Protein AF-L7FNU4-F1 (afdb_monomer_lite)

Secondary structure (DSSP, 8-state):
-EEEPPTT--SEEEEEESSB--PPTT-----EEEEEESSS-EEEEEEEEEEEETTTTEEEEEEEEEEEEPPP-SB--GGGEEEEEEEEE-SSEEEEEEEETTEEEEEEEEPGGG-SSHHHHHHHHHHHHHHHH---TTS--EEEEE-STT--EEEE---GGGGTT--

Foldseek 3Di:
DAKDDDPPDPQKDKAKVVRDDDDDPPDDDDIDIDIGGQAFDWDWDWIWDWDAPPVVRDIDTDIDTDTDGDDDDLADDLVQKAFDAFLADDPFATWGFTDGPRATKIKGGGDLVQVPDPVVLVVLVVVQVVLRPDDDPPDWAWRHFHPGPPRTITITRDPPCSVVRND

Radius of gyration: 21.3 Å; chains: 1; bounding box: 51×28×54 Å

pLDDT: mean 84.03, std 13.16, range [41.22, 96.31]

Organism: NCBI:txid370355

Sequence (167 aa):
MQLKMKEGNDVYEIQANPPLVTLKPNYACEFEISLKPNFTSKIEDKIACVTLNITKGTEDVIEIPIRATTVMSYRLDYHELIEDKKIGEGSFGIVYLGTFRGNVVCIKKMKELLINQKSQENEFEKEVDMLAKFRSEYIVHFYGAVFVPNNVCIVNMDLLNMEVYKT

InterPro domains:
  IPR000719 Protein kinase domain [PF00069] (84-156)
  IPR000719 Protein kinase domain [PS50011] (81-167)
  IPR011009 Protein kinase-like domain superfamily [SSF56112] (62-155)
  IPR017441 Protein kinase, ATP binding site [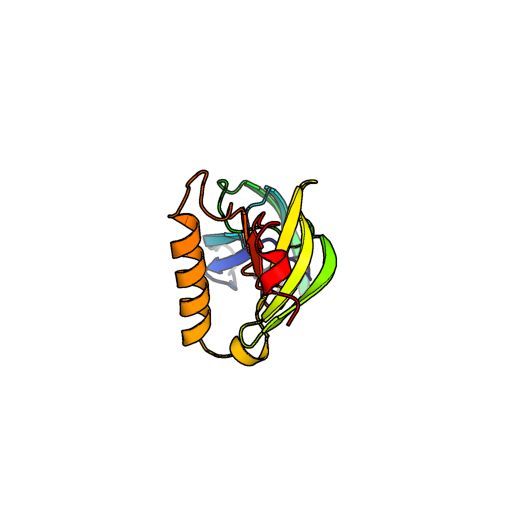PS00107] (87-109)
  IPR053215 TKL Ser/Thr protein kinase [PTHR45756] (2-156)

Structure (mmCIF, N/CA/C/O backbone):
data_AF-L7FNU4-F1
#
_entry.id   AF-L7FNU4-F1
#
loop_
_atom_site.group_PDB
_atom_site.id
_atom_site.type_symbol
_atom_site.label_atom_id
_atom_site.label_alt_id
_atom_site.label_comp_id
_atom_site.label_asym_id
_atom_site.label_entity_id
_atom_site.label_seq_id
_atom_site.pdbx_PDB_ins_code
_atom_site.Cartn_x
_atom_site.Cartn_y
_atom_site.Cartn_z
_atom_site.occupancy
_atom_site.B_iso_or_equiv
_atom_site.auth_seq_id
_atom_site.auth_comp_id
_atom_site.auth_asym_id
_atom_site.auth_atom_id
_atom_site.pdbx_PDB_model_num
ATOM 1 N N . MET A 1 1 ? -17.257 -4.186 21.980 1.00 78.50 1 MET A N 1
ATOM 2 C CA . MET A 1 1 ? -17.296 -3.582 20.636 1.00 78.50 1 MET A CA 1
ATOM 3 C C . MET A 1 1 ? -15.905 -3.648 20.050 1.00 78.50 1 MET A C 1
ATOM 5 O O . MET A 1 1 ? -14.974 -3.252 20.741 1.00 78.50 1 MET A O 1
ATOM 9 N N . GLN A 1 2 ? -15.782 -4.162 18.832 1.00 85.75 2 GLN A N 1
ATOM 10 C CA . GLN A 1 2 ? -14.534 -4.256 18.073 1.00 85.75 2 GLN A CA 1
ATOM 11 C C . GLN A 1 2 ? -14.803 -3.902 16.609 1.00 85.75 2 GLN A C 1
ATOM 13 O O . GLN A 1 2 ? -15.888 -4.195 16.104 1.00 85.75 2 GLN A O 1
ATOM 18 N N . LEU A 1 3 ? -13.830 -3.307 15.924 1.00 80.00 3 LEU A N 1
ATOM 19 C CA . LEU A 1 3 ? -13.901 -3.123 14.475 1.00 80.00 3 LEU A CA 1
ATOM 20 C C . LEU A 1 3 ? -13.296 -4.340 13.777 1.00 80.00 3 LEU A C 1
ATOM 22 O O . LEU A 1 3 ? -12.226 -4.814 14.155 1.00 80.00 3 LEU A O 1
ATOM 26 N N . LYS A 1 4 ? -13.989 -4.841 12.757 1.00 79.25 4 LYS A N 1
ATOM 27 C CA . LYS A 1 4 ? -13.510 -5.885 11.857 1.00 79.25 4 LYS A CA 1
ATOM 28 C C . LYS A 1 4 ? -13.509 -5.380 10.424 1.00 79.25 4 LYS A C 1
ATOM 30 O O . LYS A 1 4 ? -14.384 -4.627 9.994 1.00 79.25 4 LYS A O 1
ATOM 35 N N . MET A 1 5 ? -12.510 -5.852 9.698 1.00 71.38 5 MET A N 1
ATOM 36 C CA . MET A 1 5 ? -12.325 -5.599 8.281 1.00 71.38 5 MET A CA 1
ATOM 37 C C . MET A 1 5 ? -12.797 -6.783 7.458 1.00 71.38 5 MET A C 1
ATOM 39 O O . MET A 1 5 ? -12.846 -7.912 7.950 1.00 71.38 5 MET A O 1
ATOM 43 N N . LYS A 1 6 ? -13.108 -6.519 6.189 1.00 67.88 6 LYS A N 1
ATOM 44 C CA . LYS A 1 6 ? -13.252 -7.573 5.192 1.00 67.88 6 LYS A CA 1
ATOM 45 C C . LYS A 1 6 ? -11.909 -8.299 5.047 1.00 67.88 6 LYS A C 1
ATOM 47 O O . LYS A 1 6 ? -10.867 -7.651 4.947 1.00 67.88 6 LYS A O 1
ATOM 52 N N . GLU A 1 7 ? -11.931 -9.629 5.064 1.00 67.69 7 GLU A N 1
ATOM 53 C CA . GLU A 1 7 ? -10.726 -10.434 4.844 1.00 67.69 7 GLU A CA 1
ATOM 54 C C . GLU A 1 7 ? -10.134 -10.155 3.454 1.00 67.69 7 GLU A C 1
ATOM 56 O O . GLU A 1 7 ? -10.871 -10.018 2.475 1.00 67.69 7 GLU A O 1
ATOM 61 N N . GLY A 1 8 ? -8.801 -10.067 3.377 1.00 69.00 8 GLY A N 1
ATOM 62 C CA . GLY A 1 8 ? -8.070 -9.897 2.117 1.00 69.00 8 GLY A CA 1
ATOM 63 C C . GLY A 1 8 ? -7.965 -8.463 1.584 1.00 69.00 8 GLY A C 1
ATOM 64 O O . GLY A 1 8 ? -7.688 -8.298 0.403 1.00 69.00 8 GLY A O 1
ATOM 65 N N . ASN A 1 9 ? -8.189 -7.431 2.405 1.00 81.25 9 ASN A N 1
ATOM 66 C CA . ASN A 1 9 ? -7.948 -6.045 1.994 1.00 81.25 9 ASN A CA 1
ATOM 67 C C . ASN A 1 9 ? -6.461 -5.676 2.139 1.00 81.25 9 ASN A C 1
ATOM 69 O O . ASN A 1 9 ? -5.934 -5.628 3.249 1.00 81.25 9 ASN A O 1
ATOM 73 N N . ASP A 1 10 ? -5.809 -5.391 1.018 1.00 87.50 10 ASP A N 1
ATOM 74 C CA . ASP A 1 10 ? -4.422 -4.936 0.916 1.00 87.50 10 ASP A CA 1
ATOM 75 C C . ASP A 1 10 ? -4.294 -3.477 0.438 1.00 87.50 10 ASP A C 1
ATOM 77 O O . ASP A 1 10 ? -3.183 -2.959 0.314 1.00 87.50 10 ASP A O 1
ATOM 81 N N . VAL A 1 11 ? -5.419 -2.789 0.221 1.00 91.56 11 VAL A N 1
ATOM 82 C CA . VAL A 1 11 ? -5.480 -1.391 -0.227 1.00 91.56 11 VAL A CA 1
ATOM 83 C C . VAL A 1 11 ? -5.149 -0.439 0.920 1.00 91.56 11 VAL A C 1
ATOM 85 O O . VAL A 1 11 ? -4.465 0.571 0.725 1.00 91.56 11 VAL A O 1
ATOM 88 N N . TYR A 1 12 ? -5.623 -0.741 2.130 1.00 91.94 12 TYR A N 1
ATOM 89 C CA . TYR A 1 12 ? -5.379 0.075 3.315 1.00 91.94 12 TYR A CA 1
ATOM 90 C C . TYR A 1 12 ? -5.383 -0.743 4.605 1.00 91.94 12 TYR A C 1
ATOM 92 O O . TYR A 1 12 ? -6.080 -1.744 4.747 1.00 91.94 12 TYR A O 1
ATOM 100 N N . GLU A 1 13 ? -4.641 -0.249 5.587 1.00 90.69 13 GLU A N 1
ATOM 101 C CA . GLU A 1 13 ? -4.684 -0.700 6.970 1.00 90.69 13 GLU A CA 1
ATOM 102 C C . GLU A 1 13 ? -5.656 0.176 7.764 1.00 90.69 13 GLU A C 1
ATOM 104 O O . GLU A 1 13 ? -5.742 1.391 7.552 1.00 90.69 13 GLU A O 1
ATOM 109 N N . ILE A 1 14 ? -6.369 -0.428 8.713 1.00 89.31 14 ILE A N 1
ATOM 110 C CA . ILE A 1 14 ? -7.187 0.310 9.669 1.00 89.31 14 ILE A CA 1
ATOM 111 C C . ILE A 1 14 ? -6.872 -0.122 11.090 1.00 89.31 14 ILE A C 1
ATOM 113 O O . ILE A 1 14 ? -6.655 -1.305 11.358 1.00 89.31 14 ILE A O 1
ATOM 117 N N . GLN A 1 15 ? -6.889 0.831 12.011 1.00 90.50 15 GLN A N 1
ATOM 118 C CA . GLN A 1 15 ? -6.719 0.568 13.432 1.00 90.50 15 GLN A CA 1
ATOM 119 C C . GLN A 1 15 ? -7.687 1.428 14.234 1.00 90.50 15 GLN A C 1
ATOM 121 O O . GLN A 1 15 ? -7.963 2.567 13.865 1.00 90.50 15 GLN A O 1
ATOM 126 N N . ALA A 1 16 ? -8.207 0.867 15.323 1.00 90.12 16 ALA A N 1
ATOM 127 C CA . ALA A 1 16 ? -9.045 1.586 16.271 1.00 90.12 16 ALA A CA 1
ATOM 128 C C . ALA A 1 16 ? -8.291 1.751 17.591 1.00 90.12 16 ALA A C 1
ATOM 130 O O . ALA A 1 16 ? -7.646 0.806 18.052 1.00 90.12 16 ALA A O 1
ATOM 131 N N . ASN A 1 17 ? -8.408 2.916 18.217 1.00 91.38 17 ASN A N 1
ATOM 132 C CA . ASN A 1 17 ? -7.875 3.170 19.546 1.00 91.38 17 ASN A CA 1
ATOM 133 C C . ASN A 1 17 ? -8.989 3.682 20.477 1.00 91.38 17 ASN A C 1
ATOM 135 O O . ASN A 1 17 ? -9.483 4.789 20.263 1.00 91.38 17 ASN A O 1
ATOM 139 N N . PRO A 1 18 ? -9.388 2.920 21.511 1.00 92.62 18 PRO A N 1
ATOM 140 C CA . PRO A 1 18 ? -8.945 1.556 21.829 1.00 92.62 18 PRO A CA 1
ATOM 141 C C . PRO A 1 18 ? -9.468 0.498 20.826 1.00 92.62 18 PRO A C 1
ATOM 143 O O . PRO A 1 18 ? -10.547 0.668 20.257 1.00 92.62 18 PRO A O 1
ATOM 146 N N . PRO A 1 19 ? -8.759 -0.635 20.640 1.00 89.19 19 PRO A N 1
ATOM 147 C CA . PRO A 1 19 ? -9.139 -1.670 19.666 1.00 89.19 19 PRO A CA 1
ATOM 148 C C . PRO A 1 19 ? -10.367 -2.493 20.089 1.00 89.19 19 PRO A C 1
ATOM 150 O O . PRO A 1 19 ? -11.097 -3.019 19.249 1.00 89.19 19 PRO A O 1
ATOM 153 N N . LEU A 1 20 ? -10.599 -2.607 21.400 1.00 90.44 20 LEU A N 1
ATOM 154 C CA . LEU A 1 20 ? -11.721 -3.324 21.994 1.00 90.44 20 LEU A CA 1
ATOM 155 C C . LEU A 1 20 ? -12.242 -2.543 23.199 1.00 90.44 20 LEU A C 1
ATOM 157 O O . LEU A 1 20 ? -11.476 -2.156 24.080 1.00 90.44 20 LEU A O 1
ATOM 161 N N . VAL A 1 21 ? -13.561 -2.375 23.265 1.00 91.06 21 VAL A N 1
ATOM 162 C CA . VAL A 1 21 ? -14.232 -1.672 24.367 1.00 91.06 21 VAL A CA 1
ATOM 163 C C . VAL A 1 21 ? -15.340 -2.524 24.965 1.00 91.06 21 VAL A C 1
ATOM 165 O O . VAL A 1 21 ? -16.166 -3.082 24.236 1.00 91.06 21 VAL A O 1
ATOM 168 N N . THR A 1 22 ? -15.407 -2.554 26.296 1.00 90.88 22 THR A N 1
ATOM 169 C CA . THR A 1 22 ? -16.569 -3.051 27.046 1.00 90.88 22 THR A CA 1
ATOM 170 C C . THR A 1 22 ? -17.341 -1.870 27.624 1.00 90.88 22 THR A C 1
ATOM 172 O O . THR A 1 22 ? -16.800 -1.108 28.421 1.00 90.88 22 THR A O 1
ATOM 175 N N . LEU A 1 23 ? -18.607 -1.719 27.228 1.00 88.88 23 LEU A N 1
ATOM 176 C CA . LEU A 1 23 ? -19.485 -0.648 27.700 1.00 88.88 23 LEU A CA 1
ATOM 177 C C . LEU A 1 23 ? -20.387 -1.153 28.827 1.00 88.88 23 LEU A C 1
ATOM 179 O O . LEU A 1 23 ? -20.991 -2.221 28.720 1.00 88.88 23 LEU A O 1
ATOM 183 N N . LYS A 1 24 ? -20.498 -0.368 29.900 1.00 88.62 24 LYS A N 1
ATOM 184 C CA . LYS A 1 24 ? -21.496 -0.581 30.957 1.00 88.62 24 LYS A CA 1
ATOM 185 C C . LYS A 1 24 ? -22.816 0.109 30.581 1.00 88.62 24 LYS A C 1
ATOM 187 O O . LYS A 1 24 ? -22.793 1.050 29.786 1.00 88.62 24 LYS A O 1
ATOM 192 N N . PRO A 1 25 ? -23.960 -0.302 31.160 1.00 87.94 25 PRO A N 1
ATOM 193 C CA . PRO A 1 25 ? -25.224 0.404 30.962 1.00 87.94 25 PRO A CA 1
ATOM 194 C C . PRO A 1 25 ? -25.079 1.899 31.271 1.00 87.94 25 PRO A C 1
ATOM 196 O O . PRO A 1 25 ? -24.516 2.251 32.305 1.00 87.94 25 PRO A O 1
ATOM 199 N N . ASN A 1 26 ? -25.596 2.756 30.387 1.00 89.62 26 ASN A N 1
ATOM 200 C CA . ASN A 1 26 ? -25.515 4.224 30.463 1.00 89.62 26 ASN A CA 1
ATOM 201 C C . ASN A 1 26 ? -24.109 4.833 30.299 1.00 89.62 26 ASN A C 1
ATOM 203 O O . ASN A 1 26 ? -23.915 6.001 30.627 1.00 89.62 26 ASN A O 1
ATOM 207 N N . TYR A 1 27 ? -23.141 4.081 29.766 1.00 90.75 27 TYR A N 1
ATOM 208 C CA . TYR A 1 27 ? -21.832 4.610 29.376 1.00 90.75 27 TYR A CA 1
ATOM 209 C C . TYR A 1 27 ? -21.674 4.622 27.856 1.00 90.75 27 TYR A C 1
ATOM 211 O O . TYR A 1 27 ? -22.143 3.724 27.158 1.00 90.75 27 TYR A O 1
ATOM 219 N N . ALA A 1 28 ? -20.948 5.622 27.366 1.00 88.25 28 ALA A N 1
ATOM 220 C CA . ALA A 1 28 ? -20.448 5.692 26.001 1.00 88.25 28 ALA A CA 1
ATOM 221 C C . ALA A 1 28 ? -18.915 5.622 26.011 1.00 88.25 28 ALA A C 1
ATOM 223 O O . ALA A 1 28 ? -18.280 5.847 27.042 1.00 88.25 28 ALA A O 1
ATOM 224 N N . CYS A 1 29 ? -18.328 5.306 24.861 1.00 87.12 29 CYS A N 1
ATOM 225 C CA . CYS A 1 29 ? -16.888 5.349 24.651 1.00 87.12 29 CYS A CA 1
ATOM 226 C C . CYS A 1 29 ? -16.613 6.098 23.359 1.00 87.12 29 CYS A C 1
ATOM 228 O O . CYS A 1 29 ? -17.284 5.869 22.353 1.00 87.12 29 CYS A O 1
ATOM 230 N N . GLU A 1 30 ? -15.609 6.957 23.404 1.00 90.56 30 GLU A N 1
ATOM 231 C CA . GLU A 1 30 ? -14.999 7.538 22.222 1.00 90.56 30 GLU A CA 1
ATOM 232 C C . GLU A 1 30 ? -13.879 6.615 21.742 1.00 90.56 30 GLU A C 1
ATOM 234 O O . GLU A 1 30 ? -13.205 5.966 22.546 1.00 90.56 30 GLU A O 1
ATOM 239 N N . PHE A 1 31 ? -13.710 6.514 20.432 1.00 88.12 31 PHE A N 1
ATOM 240 C CA . PHE A 1 31 ? -12.600 5.797 19.830 1.00 88.12 31 PHE A CA 1
ATOM 241 C C . PHE A 1 31 ? -12.134 6.559 18.598 1.00 88.12 31 PHE A C 1
ATOM 243 O O . PHE A 1 31 ? -12.927 7.184 17.894 1.00 88.12 31 PHE A O 1
ATOM 250 N N . GLU A 1 32 ? -10.842 6.474 18.335 1.00 91.00 32 GLU A N 1
ATOM 251 C CA . GLU A 1 32 ? -10.224 7.013 17.135 1.00 91.00 32 GLU A CA 1
ATOM 252 C C . GLU A 1 32 ? -10.041 5.889 16.117 1.00 91.00 32 GLU A C 1
ATOM 254 O O . GLU A 1 32 ? -9.623 4.787 16.476 1.00 91.00 32 GLU A O 1
ATOM 259 N N . ILE A 1 33 ? -10.354 6.158 14.850 1.00 89.56 33 ILE A N 1
ATOM 260 C CA . ILE A 1 33 ? -10.049 5.259 13.737 1.00 89.56 33 ILE A CA 1
ATOM 261 C C . ILE A 1 33 ? -8.930 5.890 12.912 1.00 89.56 33 ILE A C 1
ATOM 263 O O . ILE A 1 33 ? -9.103 6.972 12.354 1.00 89.56 33 ILE A O 1
ATOM 267 N N . SER A 1 34 ? -7.818 5.178 12.767 1.00 91.69 34 SER A N 1
ATOM 268 C CA . SER A 1 34 ? -6.728 5.539 11.864 1.00 91.69 34 SER A CA 1
ATOM 269 C C . SER A 1 34 ? -6.789 4.672 10.609 1.00 91.69 34 SER A C 1
ATOM 271 O O . SER A 1 34 ? -6.748 3.446 10.701 1.00 91.69 34 SER A O 1
ATOM 273 N N . LEU A 1 35 ? -6.869 5.307 9.437 1.00 91.50 35 LEU A N 1
ATOM 274 C CA . LEU A 1 35 ? -6.792 4.655 8.129 1.00 91.50 35 LEU A CA 1
ATOM 275 C C . LEU A 1 35 ? -5.459 5.008 7.469 1.00 91.50 35 LEU A C 1
ATOM 277 O O . LEU A 1 35 ? -5.135 6.186 7.311 1.00 91.50 35 LEU A O 1
ATOM 281 N N . LYS A 1 36 ? -4.706 3.993 7.048 1.00 92.19 36 LYS A N 1
ATOM 282 C CA . LYS A 1 36 ? -3.413 4.138 6.378 1.00 92.19 36 LYS A CA 1
ATOM 283 C C . LYS A 1 36 ? -3.462 3.442 5.013 1.00 92.19 36 LYS A C 1
ATOM 285 O O . LYS A 1 36 ? -3.454 2.216 4.965 1.00 92.19 36 LYS A O 1
ATOM 290 N N . PRO A 1 37 ? -3.516 4.188 3.900 1.00 93.75 37 PRO A N 1
ATOM 291 C CA . PRO A 1 37 ? -3.458 3.608 2.560 1.00 93.75 37 PRO A CA 1
ATOM 292 C C . PRO A 1 37 ? -2.083 2.990 2.283 1.00 93.75 37 PRO A C 1
ATOM 294 O O . PRO A 1 37 ? -1.061 3.583 2.634 1.00 93.75 37 PRO A O 1
ATOM 297 N N . ASN A 1 38 ? -2.049 1.842 1.608 1.00 93.19 38 ASN A N 1
ATOM 298 C CA . ASN A 1 38 ? -0.798 1.167 1.247 1.00 93.19 38 ASN A CA 1
ATOM 299 C C . ASN A 1 38 ? -0.193 1.715 -0.055 1.00 93.19 38 ASN A C 1
ATOM 301 O O . ASN A 1 38 ? 1.031 1.769 -0.209 1.00 93.19 38 ASN A O 1
ATOM 305 N N . PHE A 1 39 ? -1.048 2.175 -0.966 1.00 94.62 39 PHE A N 1
ATOM 306 C CA . PHE A 1 39 ? -0.681 2.766 -2.250 1.00 94.62 39 PHE A CA 1
ATOM 307 C C . PHE A 1 39 ? -1.714 3.800 -2.705 1.00 94.62 39 PHE A C 1
ATOM 309 O O . PHE A 1 39 ? -2.798 3.934 -2.123 1.00 94.62 39 PHE A O 1
ATOM 316 N N . THR A 1 40 ? -1.359 4.569 -3.736 1.00 94.44 40 THR A N 1
ATOM 317 C CA . THR A 1 40 ? -2.233 5.593 -4.304 1.00 94.44 40 THR A CA 1
ATOM 318 C C . THR A 1 40 ? -3.505 4.947 -4.853 1.00 94.44 40 THR A C 1
ATOM 320 O O . THR A 1 40 ? -3.451 4.141 -5.775 1.00 94.44 40 THR A O 1
ATOM 323 N N . SER A 1 41 ? -4.651 5.298 -4.272 1.00 93.56 41 SER A N 1
ATOM 324 C CA . SER A 1 41 ? -5.921 4.605 -4.485 1.00 93.56 41 SER A CA 1
ATOM 325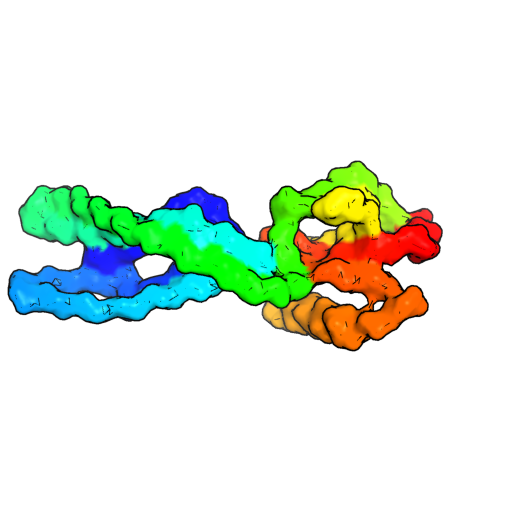 C C . SER A 1 41 ? -7.135 5.496 -4.191 1.00 93.56 41 SER A C 1
ATOM 327 O O . SER A 1 41 ? -7.058 6.533 -3.517 1.00 93.56 41 SER A O 1
ATOM 329 N N . LYS A 1 42 ? -8.288 5.065 -4.713 1.00 94.25 42 LYS A N 1
ATOM 330 C CA . LYS A 1 42 ? -9.612 5.550 -4.320 1.00 94.25 42 LYS A CA 1
ATOM 331 C C . LYS A 1 42 ? -10.270 4.470 -3.469 1.00 94.25 42 LYS A C 1
ATOM 333 O O . LYS A 1 42 ? -10.504 3.367 -3.949 1.00 94.25 42 LYS A O 1
ATOM 338 N N . ILE A 1 43 ? -10.564 4.796 -2.218 1.00 93.56 43 ILE A N 1
ATOM 339 C CA . ILE A 1 43 ? -11.141 3.872 -1.247 1.00 93.56 43 ILE A CA 1
ATOM 340 C C . ILE A 1 43 ? -12.632 4.170 -1.145 1.00 93.56 43 ILE A C 1
ATOM 342 O O . ILE A 1 43 ? -13.019 5.264 -0.735 1.00 93.56 43 ILE A O 1
ATOM 346 N N . GLU A 1 44 ? -13.459 3.195 -1.503 1.00 93.50 44 GLU A N 1
ATOM 347 C CA . GLU A 1 44 ? -14.901 3.180 -1.256 1.00 93.50 44 GLU A CA 1
ATOM 348 C C . GLU A 1 44 ? -15.258 1.809 -0.682 1.00 93.50 44 GLU A C 1
ATOM 350 O O . GLU A 1 44 ? -15.334 0.826 -1.415 1.00 93.50 44 GLU A O 1
ATOM 355 N N . ASP A 1 45 ? -15.426 1.734 0.637 1.00 91.31 45 ASP A N 1
ATOM 356 C CA . ASP A 1 45 ? -15.627 0.460 1.339 1.00 91.31 45 ASP A CA 1
ATOM 357 C C . ASP A 1 45 ? -16.536 0.634 2.570 1.00 91.31 45 ASP A C 1
ATOM 359 O O . ASP A 1 45 ? -16.995 1.740 2.875 1.00 91.31 45 ASP A O 1
ATOM 363 N N . LYS A 1 46 ? -16.823 -0.458 3.281 1.00 90.12 46 LYS A N 1
ATOM 364 C CA . LYS A 1 46 ? -17.567 -0.479 4.542 1.00 90.12 46 LYS A CA 1
ATOM 365 C C . LYS A 1 46 ? -16.791 -1.239 5.615 1.00 90.12 46 LYS A C 1
ATOM 367 O O . LYS A 1 46 ? -16.363 -2.369 5.407 1.00 90.12 46 LYS A O 1
ATOM 372 N N . ILE A 1 47 ? -16.676 -0.644 6.798 1.00 88.94 47 ILE A N 1
ATOM 373 C CA . ILE A 1 47 ? -16.077 -1.276 7.979 1.00 88.94 47 ILE A CA 1
ATOM 374 C C . ILE A 1 47 ? -17.188 -1.875 8.836 1.00 88.94 47 ILE A C 1
ATOM 376 O O . ILE A 1 47 ? -18.204 -1.222 9.072 1.00 88.94 47 ILE A O 1
ATOM 380 N N . ALA A 1 48 ? -16.989 -3.086 9.350 1.00 89.94 48 ALA A N 1
ATOM 381 C CA . ALA A 1 48 ? -17.932 -3.715 10.264 1.00 89.94 48 ALA A CA 1
ATOM 382 C C . ALA A 1 48 ? -17.563 -3.391 11.718 1.00 89.94 48 ALA A C 1
ATOM 384 O O . ALA A 1 48 ? -16.538 -3.833 12.233 1.00 89.94 48 ALA A O 1
ATOM 385 N N . CYS A 1 49 ? -18.414 -2.646 12.413 1.00 89.00 49 CYS A N 1
ATOM 386 C CA . CYS A 1 49 ? -18.355 -2.506 13.860 1.00 89.00 49 CYS A CA 1
ATOM 387 C C . CYS A 1 49 ? -19.198 -3.608 14.500 1.00 89.00 49 CYS A C 1
ATOM 389 O O . CYS A 1 49 ? -20.416 -3.640 14.348 1.00 89.00 49 CYS A O 1
ATOM 391 N N . VAL A 1 50 ? -18.540 -4.524 15.204 1.00 90.75 50 VAL A N 1
ATOM 392 C CA . VAL A 1 50 ? -19.181 -5.673 15.841 1.00 90.75 50 VAL A CA 1
ATOM 393 C C . VAL A 1 50 ? -19.367 -5.382 17.323 1.00 90.75 50 VAL A C 1
ATOM 395 O O . VAL A 1 50 ? -18.405 -5.138 18.066 1.00 90.75 50 VAL A O 1
ATOM 398 N N . THR A 1 51 ? -20.613 -5.424 17.781 1.00 89.62 51 THR A N 1
ATOM 399 C CA . THR A 1 51 ? -20.962 -5.353 19.197 1.00 89.62 51 THR A CA 1
ATOM 400 C C . THR A 1 51 ? -21.439 -6.721 19.667 1.00 89.62 51 THR A C 1
ATOM 402 O O . THR A 1 51 ? -22.140 -7.432 18.960 1.00 89.62 51 THR A O 1
ATOM 405 N N . LEU A 1 52 ? -21.018 -7.109 20.870 1.00 90.81 52 LEU A N 1
ATOM 406 C CA . LEU A 1 52 ? -21.473 -8.329 21.524 1.00 90.81 52 LEU A CA 1
ATOM 407 C C . LEU A 1 52 ? -22.316 -7.921 22.725 1.00 90.81 52 LEU A C 1
ATOM 409 O O . LEU A 1 52 ? -21.816 -7.280 23.656 1.00 90.81 52 LEU A O 1
ATOM 413 N N . ASN A 1 53 ? -23.583 -8.316 22.722 1.00 88.00 53 ASN A N 1
ATOM 414 C CA . ASN A 1 53 ? -24.418 -8.233 23.901 1.00 88.00 53 ASN A CA 1
ATOM 415 C C . ASN A 1 53 ? -24.054 -9.385 24.844 1.00 88.00 53 ASN A C 1
ATOM 417 O O . ASN A 1 53 ? -24.550 -10.500 24.703 1.00 88.00 53 ASN A O 1
ATOM 421 N N . ILE A 1 54 ? -23.214 -9.092 25.837 1.00 86.75 54 ILE A N 1
ATOM 422 C CA . ILE A 1 54 ? -22.715 -10.084 26.803 1.00 86.75 54 ILE A CA 1
ATOM 423 C C . ILE A 1 54 ? -23.867 -10.808 27.526 1.00 86.75 54 ILE A C 1
ATOM 425 O O . ILE A 1 54 ? -23.763 -11.996 27.802 1.00 86.75 54 ILE A O 1
ATOM 429 N N . THR A 1 55 ? -24.984 -10.123 27.805 1.00 87.62 55 THR A N 1
ATOM 430 C CA . THR A 1 55 ? -26.126 -10.722 28.524 1.00 87.62 55 THR A CA 1
ATOM 431 C C . THR A 1 55 ? -26.989 -11.645 27.666 1.00 87.62 55 THR A C 1
ATOM 433 O O . THR A 1 55 ? -27.534 -12.613 28.186 1.00 87.62 55 THR A O 1
ATOM 436 N N . LYS A 1 56 ? -27.127 -11.357 26.366 1.00 89.94 56 LYS A N 1
ATOM 437 C CA . LYS A 1 56 ? -27.956 -12.143 25.437 1.00 89.94 56 LYS A CA 1
ATOM 438 C C . LYS A 1 56 ? -27.143 -13.138 24.608 1.00 89.94 56 LYS A C 1
ATOM 440 O O . LYS A 1 56 ? -27.732 -13.995 23.962 1.00 89.94 56 LYS A O 1
ATOM 445 N N . GLY A 1 57 ? -25.815 -13.011 24.603 1.00 88.88 57 GLY A N 1
ATOM 446 C CA . GLY A 1 57 ? -24.924 -13.782 23.737 1.00 88.88 57 GLY A CA 1
ATOM 447 C C . GLY A 1 57 ? -25.112 -13.482 22.247 1.00 88.88 57 GLY A C 1
ATOM 448 O O . GLY A 1 57 ? -24.744 -14.304 21.418 1.00 88.88 57 GLY A O 1
ATOM 449 N N . THR A 1 58 ? -25.719 -12.343 21.900 1.00 90.81 58 THR A N 1
ATOM 450 C CA . THR A 1 58 ? -26.017 -11.964 20.513 1.00 90.81 58 THR A CA 1
ATOM 451 C C . THR A 1 58 ? -25.006 -10.953 19.998 1.00 90.81 58 THR A C 1
ATOM 453 O O . THR A 1 58 ? -24.613 -10.040 20.728 1.00 90.81 58 THR A O 1
ATOM 456 N N . GLU A 1 59 ? -24.612 -11.100 18.738 1.00 91.69 59 GLU A N 1
ATOM 457 C CA . GLU A 1 59 ? -23.784 -10.126 18.032 1.00 91.69 59 GLU A CA 1
ATOM 458 C C . GLU A 1 59 ? -24.653 -9.239 17.144 1.00 91.69 59 GLU A C 1
ATOM 460 O O . GLU A 1 59 ? -25.523 -9.736 16.430 1.00 91.69 59 GLU A O 1
ATOM 465 N N . ASP A 1 60 ? -24.382 -7.938 17.169 1.00 90.06 60 ASP A N 1
ATOM 466 C CA . ASP A 1 60 ? -24.938 -6.977 16.227 1.00 90.06 60 ASP A CA 1
ATOM 467 C C . ASP A 1 60 ? -23.790 -6.371 15.413 1.00 90.06 60 ASP A C 1
ATOM 469 O O . ASP A 1 60 ? -22.708 -6.077 15.935 1.00 90.06 60 ASP A O 1
ATOM 473 N N . VAL A 1 61 ? -24.024 -6.179 14.116 1.00 91.38 61 VAL A N 1
ATOM 474 C CA . VAL A 1 61 ? -23.033 -5.620 13.191 1.00 91.38 61 VAL A CA 1
ATOM 475 C C . VAL A 1 61 ? -23.550 -4.301 12.640 1.00 91.38 61 VAL A C 1
ATOM 477 O O . VAL A 1 61 ? -24.647 -4.228 12.091 1.00 91.38 61 VAL A O 1
ATOM 480 N N . ILE A 1 62 ? -22.738 -3.259 12.776 1.00 89.75 62 ILE A N 1
ATOM 481 C CA . ILE A 1 62 ? -22.998 -1.927 12.238 1.00 89.75 62 ILE A CA 1
ATOM 482 C C . ILE A 1 62 ? -21.994 -1.677 11.117 1.00 89.75 62 ILE A C 1
ATOM 484 O O . ILE A 1 62 ? -20.788 -1.666 11.352 1.00 89.75 62 ILE A O 1
ATOM 488 N N . GLU A 1 63 ? -22.482 -1.459 9.899 1.00 92.00 63 GLU A N 1
ATOM 489 C CA . GLU A 1 63 ? -21.633 -1.091 8.766 1.00 92.00 63 GLU A CA 1
ATOM 490 C C . GLU A 1 63 ? -21.374 0.420 8.746 1.00 92.00 63 GLU A C 1
ATOM 492 O O . GLU A 1 63 ? -22.306 1.225 8.720 1.00 92.00 63 GLU A O 1
ATOM 497 N N . ILE A 1 64 ? -20.101 0.807 8.711 1.00 90.06 64 ILE A N 1
ATOM 498 C CA . ILE A 1 64 ? -19.654 2.197 8.629 1.00 90.06 64 ILE A CA 1
ATOM 499 C C . ILE A 1 64 ? -19.067 2.417 7.229 1.00 90.06 64 ILE A C 1
ATOM 501 O O . ILE A 1 64 ? -17.990 1.888 6.942 1.00 90.06 64 ILE A O 1
ATOM 505 N N . PRO A 1 65 ? -19.742 3.160 6.333 1.00 92.12 65 PRO A N 1
ATOM 506 C CA . PRO A 1 65 ? -19.202 3.447 5.012 1.00 92.12 65 PRO A CA 1
ATOM 507 C C . PRO A 1 65 ? -18.014 4.403 5.122 1.00 92.12 65 PRO A C 1
ATOM 509 O O . PRO A 1 65 ? -18.081 5.416 5.818 1.00 92.12 65 PRO A O 1
ATOM 512 N N . ILE A 1 66 ? -16.952 4.113 4.380 1.00 91.75 66 ILE A N 1
ATOM 513 C CA . ILE A 1 66 ? -15.781 4.973 4.268 1.00 91.75 66 ILE A CA 1
ATOM 514 C C . ILE A 1 66 ? -15.529 5.363 2.821 1.00 91.75 66 ILE A C 1
ATOM 516 O O . ILE A 1 66 ? -15.733 4.583 1.889 1.00 91.75 66 ILE A O 1
ATOM 520 N N . ARG A 1 67 ? -15.085 6.606 2.644 1.00 94.81 67 ARG A N 1
ATOM 521 C CA . ARG A 1 67 ? -14.679 7.147 1.352 1.00 94.81 67 ARG A CA 1
ATOM 522 C C . ARG A 1 67 ? -13.432 7.989 1.539 1.00 94.81 67 ARG A C 1
ATOM 524 O O . ARG A 1 67 ? -13.460 8.960 2.290 1.00 94.81 67 ARG A O 1
ATOM 531 N N . ALA A 1 68 ? -12.358 7.622 0.857 1.00 93.19 68 ALA A N 1
ATOM 532 C CA . ALA A 1 68 ? -11.108 8.365 0.872 1.00 93.19 68 ALA A CA 1
ATOM 533 C C . ALA A 1 68 ? -10.461 8.340 -0.514 1.00 93.19 68 ALA A C 1
ATOM 535 O O . ALA A 1 68 ? -10.688 7.447 -1.326 1.00 93.19 68 ALA A O 1
ATOM 536 N N . THR A 1 69 ? -9.654 9.345 -0.818 1.00 95.31 69 THR A N 1
ATOM 537 C CA . THR A 1 69 ? -8.840 9.373 -2.034 1.00 95.31 69 THR A CA 1
ATOM 538 C C . THR A 1 69 ? -7.473 9.882 -1.646 1.00 95.31 69 THR A C 1
ATOM 540 O O . THR A 1 69 ? -7.351 10.943 -1.035 1.00 95.31 69 THR A O 1
ATOM 543 N N . THR A 1 70 ? -6.446 9.102 -1.955 1.00 94.88 70 THR A N 1
ATOM 544 C CA . THR A 1 70 ? -5.072 9.492 -1.653 1.00 94.88 70 THR A CA 1
ATOM 545 C C . THR A 1 70 ? -4.615 10.598 -2.592 1.00 94.88 70 THR A C 1
ATOM 547 O O . THR A 1 70 ? -5.010 10.631 -3.759 1.00 94.88 70 THR A O 1
ATOM 550 N N . VAL A 1 71 ? -3.687 11.432 -2.132 1.00 92.50 71 VAL A N 1
ATOM 551 C CA . VAL A 1 71 ? -2.896 12.262 -3.044 1.00 92.50 71 VAL A CA 1
ATOM 552 C C . VAL A 1 71 ? -2.058 11.349 -3.947 1.00 92.50 71 VAL A C 1
ATOM 554 O O . VAL A 1 71 ? -1.586 10.292 -3.518 1.00 92.50 71 VAL A O 1
ATOM 557 N N . MET A 1 72 ? -1.882 11.750 -5.206 1.00 87.31 72 MET A N 1
ATOM 558 C CA . MET A 1 72 ? -1.003 11.046 -6.140 1.00 87.31 72 MET A CA 1
ATOM 559 C C . MET A 1 72 ? 0.422 10.981 -5.583 1.00 87.31 72 MET A C 1
ATOM 561 O O . MET A 1 72 ? 1.006 12.006 -5.232 1.00 87.31 72 MET A O 1
ATOM 565 N N . SER A 1 73 ? 0.981 9.776 -5.525 1.00 91.06 73 SER A N 1
ATOM 566 C CA . SER A 1 73 ? 2.329 9.514 -5.026 1.00 91.06 73 SER A CA 1
ATOM 567 C C . SER A 1 73 ? 3.050 8.514 -5.930 1.00 91.06 73 SER A C 1
ATOM 569 O O . SER A 1 73 ? 2.474 8.006 -6.890 1.00 91.06 73 SER A O 1
ATOM 571 N N . TYR A 1 74 ? 4.309 8.215 -5.611 1.00 92.88 74 TYR A N 1
ATOM 572 C CA . TYR A 1 74 ? 5.058 7.154 -6.280 1.00 92.88 74 TYR A CA 1
ATOM 573 C C . TYR A 1 74 ? 4.708 5.747 -5.756 1.00 92.88 74 TYR A C 1
ATOM 575 O O . TYR A 1 74 ? 5.285 4.779 -6.236 1.00 92.88 74 TYR A O 1
ATOM 583 N N . ARG A 1 75 ? 3.808 5.603 -4.768 1.00 94.44 75 ARG A N 1
ATOM 584 C CA . ARG A 1 75 ? 3.362 4.298 -4.252 1.00 94.44 75 ARG A CA 1
ATOM 585 C C . ARG A 1 75 ? 2.278 3.734 -5.166 1.00 94.44 75 ARG A C 1
ATOM 587 O O . ARG A 1 75 ? 1.142 4.205 -5.126 1.00 94.44 75 ARG A O 1
ATOM 594 N N . LEU A 1 76 ? 2.639 2.766 -6.000 1.00 95.31 76 LEU A N 1
ATOM 595 C CA . LEU A 1 76 ? 1.768 2.227 -7.045 1.00 95.31 76 LEU A CA 1
ATOM 596 C C . LEU A 1 76 ? 0.871 1.103 -6.524 1.00 95.31 76 LEU A C 1
ATOM 598 O O . LEU A 1 76 ? 1.287 0.318 -5.670 1.00 95.31 76 LEU A O 1
ATOM 602 N N . ASP A 1 77 ? -0.339 1.023 -7.078 1.00 94.75 77 ASP A N 1
ATOM 603 C CA . ASP A 1 77 ? -1.191 -0.156 -6.955 1.00 94.75 77 ASP A CA 1
ATOM 604 C C . ASP A 1 77 ? -0.607 -1.275 -7.820 1.00 94.75 77 ASP A C 1
ATOM 606 O O . ASP A 1 77 ? -0.475 -1.145 -9.040 1.00 94.75 77 ASP A O 1
ATOM 610 N N . TYR A 1 78 ? -0.224 -2.374 -7.180 1.00 94.12 78 TYR A N 1
ATOM 611 C CA . TYR A 1 78 ? 0.408 -3.490 -7.868 1.00 94.12 78 TYR A CA 1
ATOM 612 C C . TYR A 1 78 ? -0.584 -4.309 -8.702 1.00 94.12 78 TYR A C 1
ATOM 614 O O . TYR A 1 78 ? -0.156 -4.994 -9.625 1.00 94.12 78 TYR A O 1
ATOM 622 N N . HIS A 1 79 ? -1.894 -4.191 -8.456 1.00 94.06 79 HIS A N 1
ATOM 623 C CA . HIS A 1 79 ? -2.923 -4.826 -9.286 1.00 94.06 79 HIS A CA 1
ATOM 624 C C . HIS A 1 79 ? -3.006 -4.218 -10.692 1.00 94.06 79 HIS A C 1
ATOM 626 O O . HIS A 1 79 ? -3.538 -4.840 -11.610 1.00 94.06 79 HIS A O 1
ATOM 632 N N . GLU A 1 80 ? -2.487 -3.000 -10.876 1.00 95.00 80 GLU A N 1
ATOM 633 C CA . GLU A 1 80 ? -2.398 -2.336 -12.179 1.00 95.00 80 GLU A CA 1
ATOM 634 C C . GLU A 1 80 ? -1.136 -2.730 -12.967 1.00 95.00 80 GLU A C 1
ATOM 636 O O . GLU A 1 80 ? -0.969 -2.296 -14.113 1.00 95.00 80 GLU A O 1
ATOM 641 N N . LEU A 1 81 ? -0.232 -3.506 -12.357 1.00 95.94 81 LEU A N 1
ATOM 642 C CA . LEU A 1 81 ? 0.991 -3.993 -12.984 1.00 95.94 81 LEU A CA 1
ATOM 643 C C . LEU A 1 81 ? 0.748 -5.356 -13.625 1.00 95.94 81 LEU A C 1
ATOM 645 O O . LEU A 1 81 ? 0.271 -6.292 -12.988 1.00 95.94 81 LEU A O 1
ATOM 649 N N . ILE A 1 82 ? 1.131 -5.475 -14.892 1.00 96.31 82 ILE A N 1
ATOM 650 C CA . ILE A 1 82 ? 1.083 -6.729 -15.641 1.00 96.31 82 ILE A CA 1
ATOM 651 C C . ILE A 1 82 ? 2.517 -7.137 -15.951 1.00 96.31 82 ILE A C 1
ATOM 653 O O . ILE A 1 82 ? 3.247 -6.391 -16.598 1.00 96.31 82 ILE A O 1
ATOM 657 N N . GLU A 1 83 ? 2.924 -8.312 -15.483 1.00 95.38 83 GLU A N 1
ATOM 658 C CA . GLU A 1 83 ? 4.223 -8.904 -15.798 1.00 95.38 83 GLU A CA 1
ATOM 659 C C . GLU A 1 83 ? 4.104 -9.795 -17.031 1.00 95.38 83 GLU A C 1
ATOM 661 O O . GLU A 1 83 ? 3.377 -10.786 -17.011 1.00 95.38 83 GLU A O 1
ATOM 666 N N . ASP A 1 84 ? 4.853 -9.473 -18.085 1.00 93.00 84 ASP A N 1
ATOM 667 C CA . ASP A 1 84 ? 4.776 -10.203 -19.351 1.00 93.00 84 ASP A CA 1
ATOM 668 C C . ASP A 1 84 ? 5.931 -11.199 -19.493 1.00 93.00 84 ASP A C 1
ATOM 670 O O . ASP A 1 84 ? 5.737 -12.406 -19.648 1.00 93.00 84 ASP A O 1
ATOM 674 N N . LYS A 1 85 ? 7.173 -10.702 -19.460 1.00 92.19 85 LYS A N 1
ATOM 675 C CA . LYS A 1 85 ? 8.361 -11.510 -19.765 1.00 92.19 85 LYS A CA 1
ATOM 676 C C . LYS A 1 85 ? 9.516 -11.163 -18.844 1.00 92.19 85 LYS A C 1
ATOM 678 O O . LYS A 1 85 ? 9.925 -10.013 -18.770 1.00 92.19 85 LYS A O 1
ATOM 683 N N . LYS A 1 86 ? 10.138 -12.172 -18.234 1.00 93.25 86 LYS A N 1
ATOM 684 C CA . LYS A 1 86 ? 11.434 -12.003 -17.562 1.00 93.25 86 LYS A CA 1
ATOM 685 C C . LYS A 1 86 ? 12.498 -11.594 -18.584 1.00 93.25 86 LYS A C 1
ATOM 687 O O . LYS A 1 86 ? 12.731 -12.315 -19.556 1.00 93.25 86 LYS A O 1
ATOM 692 N N . ILE A 1 87 ? 13.142 -10.455 -18.354 1.00 90.00 87 ILE A N 1
ATOM 693 C CA . ILE A 1 87 ? 14.184 -9.905 -19.233 1.00 90.00 87 ILE A CA 1
ATOM 694 C C . ILE A 1 87 ? 15.571 -9.886 -18.595 1.00 90.00 87 ILE A C 1
ATOM 696 O O . ILE A 1 87 ? 16.544 -9.716 -19.320 1.00 90.00 87 ILE A O 1
ATOM 700 N N . GLY A 1 88 ? 15.668 -10.106 -17.283 1.00 87.56 88 GLY A N 1
ATOM 701 C CA . GLY A 1 88 ? 16.948 -10.266 -16.604 1.00 87.56 88 GLY A CA 1
ATOM 702 C C . GLY A 1 88 ? 16.816 -10.706 -15.156 1.00 87.56 88 GLY A C 1
ATOM 703 O O . GLY A 1 88 ? 15.749 -10.618 -14.548 1.00 87.56 88 GLY A O 1
ATOM 704 N N . GLU A 1 89 ? 17.916 -11.183 -14.591 1.00 89.25 89 GLU A N 1
ATOM 705 C CA . GLU A 1 89 ? 18.032 -11.508 -13.174 1.00 89.25 89 GLU A CA 1
ATOM 706 C C . GLU A 1 89 ? 19.407 -11.101 -12.659 1.00 89.25 89 GLU A C 1
ATOM 708 O O . GLU A 1 89 ? 20.425 -11.396 -13.271 1.00 89.25 89 GLU A O 1
ATOM 713 N N . GLY A 1 90 ? 19.430 -10.433 -11.509 1.00 81.06 90 GLY A N 1
ATOM 714 C CA . GLY A 1 90 ? 20.660 -10.059 -10.826 1.00 81.06 90 GLY A CA 1
ATOM 715 C C . GLY A 1 90 ? 20.662 -10.496 -9.366 1.00 81.06 90 GLY A C 1
ATOM 716 O O . GLY A 1 90 ? 19.767 -11.197 -8.876 1.00 81.06 90 GLY A O 1
ATOM 717 N N . SER A 1 91 ? 21.672 -10.026 -8.638 1.00 78.62 91 SER A N 1
ATOM 718 C CA . SER A 1 91 ? 21.770 -10.191 -7.184 1.00 78.62 91 SER A CA 1
ATOM 719 C C . SER A 1 91 ? 20.603 -9.527 -6.445 1.00 78.62 91 SER A C 1
ATOM 721 O O . SER A 1 91 ? 20.091 -10.087 -5.482 1.00 78.62 91 SER A O 1
ATOM 723 N N . PHE A 1 92 ? 20.148 -8.367 -6.925 1.00 77.44 92 PHE A N 1
ATOM 724 C CA . PHE A 1 92 ? 19.135 -7.543 -6.257 1.00 77.44 92 PHE A CA 1
ATOM 725 C C . PHE A 1 92 ? 17.687 -7.946 -6.553 1.00 77.44 92 PHE A C 1
ATOM 727 O O . PHE A 1 92 ? 16.776 -7.521 -5.848 1.00 77.44 92 PHE A O 1
ATOM 734 N N . GLY A 1 93 ? 17.443 -8.729 -7.605 1.00 85.94 93 GLY A N 1
ATOM 735 C CA . GLY A 1 93 ? 16.081 -8.912 -8.083 1.00 85.94 93 GLY A CA 1
ATOM 736 C C . GLY A 1 93 ? 15.963 -9.573 -9.444 1.00 85.94 93 GLY A C 1
ATOM 737 O O . GLY A 1 93 ? 16.955 -9.945 -10.071 1.00 85.94 93 GLY A O 1
ATOM 738 N N . ILE A 1 94 ? 14.720 -9.688 -9.893 1.00 90.25 94 ILE A N 1
ATOM 739 C CA . ILE A 1 94 ? 14.348 -10.149 -11.228 1.00 90.25 94 ILE A CA 1
ATOM 740 C C . ILE A 1 94 ? 13.677 -8.986 -11.950 1.00 90.25 94 ILE A C 1
ATOM 742 O O . ILE A 1 94 ? 12.816 -8.320 -11.380 1.00 90.25 94 ILE A O 1
ATOM 746 N N . VAL A 1 95 ? 14.072 -8.739 -13.195 1.00 91.56 95 VAL A N 1
ATOM 747 C CA . VAL A 1 95 ? 13.494 -7.684 -14.026 1.00 91.56 95 VAL A CA 1
ATOM 748 C C . VAL A 1 95 ? 12.553 -8.311 -15.043 1.00 91.56 95 VAL A C 1
ATOM 750 O O . VAL A 1 95 ? 12.937 -9.215 -15.794 1.00 91.56 95 VAL A O 1
ATOM 753 N N . TYR A 1 96 ? 11.328 -7.806 -15.074 1.00 92.94 96 TYR A N 1
ATOM 754 C CA . TYR A 1 96 ? 10.300 -8.173 -16.034 1.00 92.94 96 TYR A CA 1
ATOM 755 C C . TYR A 1 96 ? 10.018 -6.999 -16.970 1.00 92.94 96 TYR A C 1
ATOM 757 O O . TYR A 1 96 ? 9.947 -5.853 -16.537 1.00 92.94 96 TYR A O 1
ATOM 765 N N . LEU A 1 97 ? 9.842 -7.294 -18.252 1.00 92.75 97 LEU A N 1
ATOM 766 C CA . LEU A 1 97 ? 9.059 -6.467 -19.154 1.00 92.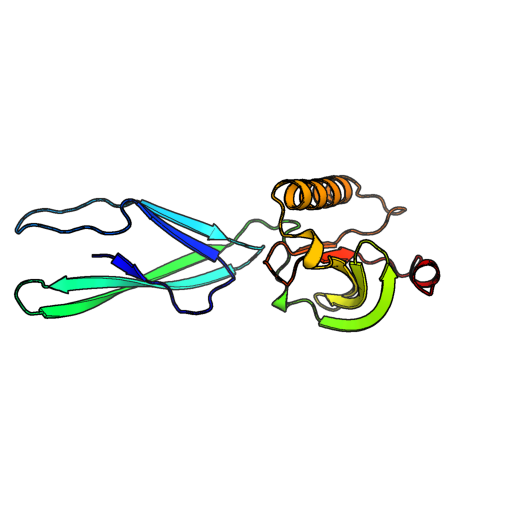75 97 LEU A CA 1
ATOM 767 C C . LEU A 1 97 ? 7.590 -6.631 -18.767 1.00 92.75 97 LEU A C 1
ATOM 769 O O . LEU A 1 97 ? 7.140 -7.760 -18.544 1.00 92.75 97 LEU A O 1
ATOM 773 N N . GLY A 1 98 ? 6.866 -5.525 -18.701 1.00 94.38 98 GLY A N 1
ATOM 774 C CA . GLY A 1 98 ? 5.464 -5.518 -18.331 1.00 94.38 98 GLY A CA 1
ATOM 775 C C . GLY A 1 98 ? 4.727 -4.281 -18.816 1.00 94.38 98 GLY A C 1
ATOM 776 O O . GLY A 1 98 ? 5.268 -3.454 -19.556 1.00 94.38 98 GLY A O 1
ATOM 777 N N . THR A 1 99 ? 3.495 -4.135 -18.344 1.00 94.94 99 THR A N 1
ATOM 778 C CA . THR A 1 99 ? 2.625 -3.004 -18.663 1.00 94.94 99 THR A CA 1
ATOM 779 C C . THR A 1 99 ? 2.077 -2.365 -17.389 1.00 94.94 99 THR A C 1
ATOM 781 O O . THR A 1 99 ? 1.643 -3.060 -16.474 1.00 94.94 99 THR A O 1
ATOM 784 N N . PHE A 1 100 ? 2.055 -1.031 -17.347 1.00 94.56 100 PHE A N 1
ATOM 785 C CA . PHE A 1 100 ? 1.397 -0.240 -16.305 1.00 94.56 100 PHE A CA 1
ATOM 786 C C . PHE A 1 100 ? 0.548 0.860 -16.945 1.00 94.56 100 PHE A C 1
ATOM 788 O O . PHE A 1 100 ? 1.067 1.741 -17.639 1.00 94.56 100 PHE A O 1
ATOM 795 N N . ARG A 1 101 ? -0.776 0.810 -16.737 1.00 93.12 101 ARG A N 1
ATOM 796 C CA . ARG A 1 101 ? -1.744 1.777 -17.302 1.00 93.12 101 ARG A CA 1
ATOM 797 C C . ARG A 1 101 ? -1.556 2.017 -18.811 1.00 93.12 101 ARG A C 1
ATOM 799 O O . ARG A 1 101 ? -1.605 3.149 -19.284 1.00 93.12 101 ARG A O 1
ATOM 806 N N . GLY A 1 102 ? -1.291 0.943 -19.557 1.00 91.38 102 GLY A N 1
ATOM 807 C CA . GLY A 1 102 ? -1.067 0.971 -21.008 1.00 91.38 102 GLY A CA 1
ATOM 808 C C . GLY A 1 102 ? 0.343 1.378 -21.456 1.00 91.38 102 GLY A C 1
ATOM 809 O O . GLY A 1 102 ? 0.614 1.357 -22.652 1.00 91.38 102 GLY A O 1
ATOM 810 N N . ASN A 1 103 ? 1.247 1.717 -20.532 1.00 90.50 103 ASN A N 1
ATOM 811 C CA . ASN A 1 103 ? 2.646 2.010 -20.844 1.00 90.50 103 ASN A CA 1
ATOM 812 C C . ASN A 1 103 ? 3.499 0.758 -20.668 1.00 90.50 103 ASN A C 1
ATOM 814 O O . ASN A 1 103 ? 3.373 0.065 -19.658 1.00 90.50 103 ASN A O 1
ATOM 818 N N . VAL A 1 104 ? 4.396 0.507 -21.620 1.00 91.56 104 VAL A N 1
ATOM 819 C CA . VAL A 1 104 ? 5.417 -0.537 -21.493 1.00 91.56 104 VAL A CA 1
ATOM 820 C C . VAL A 1 104 ? 6.440 -0.103 -20.446 1.00 91.56 104 VAL A C 1
ATOM 822 O O . VAL A 1 104 ? 6.967 1.009 -20.511 1.00 91.56 104 VAL A O 1
ATOM 825 N N . VAL A 1 105 ? 6.711 -0.978 -19.482 1.00 92.56 105 VAL A N 1
ATOM 826 C CA . VAL A 1 105 ? 7.578 -0.701 -18.333 1.00 92.56 105 VAL A CA 1
ATOM 827 C C . VAL A 1 105 ? 8.515 -1.870 -18.034 1.00 92.56 105 VAL A C 1
ATOM 829 O O . VAL A 1 105 ? 8.257 -3.022 -18.381 1.00 92.56 105 VAL A O 1
ATOM 832 N N . CYS A 1 106 ? 9.604 -1.557 -17.343 1.00 92.38 106 CYS A N 1
ATOM 833 C CA . CYS A 1 106 ? 10.414 -2.498 -16.591 1.00 92.38 106 CYS A CA 1
ATOM 834 C C . CYS A 1 106 ? 9.883 -2.585 -15.154 1.00 92.38 106 CYS A C 1
ATOM 836 O O . CYS A 1 106 ? 9.674 -1.564 -14.499 1.00 92.38 106 CYS A O 1
ATOM 838 N N . ILE A 1 107 ? 9.698 -3.808 -14.659 1.00 93.69 107 ILE A N 1
ATOM 839 C CA . ILE A 1 107 ? 9.275 -4.123 -13.293 1.00 93.69 107 ILE A CA 1
ATOM 840 C C . ILE A 1 107 ? 10.414 -4.903 -12.635 1.00 93.69 107 ILE A C 1
ATOM 842 O O . ILE A 1 107 ? 10.613 -6.091 -12.899 1.00 93.69 107 ILE A O 1
ATOM 846 N N . LYS A 1 108 ? 11.200 -4.232 -11.791 1.00 91.75 108 LYS A N 1
ATOM 847 C CA . LYS A 1 108 ? 12.290 -4.850 -11.022 1.00 91.75 108 LYS A CA 1
ATOM 848 C C . LYS A 1 108 ? 11.731 -5.351 -9.692 1.00 91.75 108 LYS A C 1
ATOM 850 O O . LYS A 1 108 ? 11.573 -4.568 -8.758 1.00 91.75 108 LYS A O 1
ATOM 855 N N . LYS A 1 109 ? 11.427 -6.648 -9.613 1.00 91.31 109 LYS A N 1
ATOM 856 C CA . LYS A 1 109 ? 11.008 -7.334 -8.382 1.00 91.31 109 LYS A CA 1
ATOM 857 C C . LYS A 1 109 ? 12.200 -7.613 -7.483 1.00 91.31 109 LYS A C 1
ATOM 859 O O . LYS A 1 109 ? 13.188 -8.200 -7.929 1.00 91.31 109 LYS A O 1
ATOM 864 N N . MET A 1 110 ? 12.083 -7.248 -6.214 1.00 86.44 110 MET A N 1
ATOM 865 C CA . MET A 1 110 ? 13.121 -7.492 -5.212 1.00 86.44 110 MET A CA 1
ATOM 866 C C . MET A 1 110 ? 13.005 -8.932 -4.679 1.00 86.44 110 MET A C 1
ATOM 868 O O . MET A 1 110 ? 11.902 -9.450 -4.523 1.00 86.44 110 MET A O 1
ATOM 872 N N . LYS A 1 111 ? 14.128 -9.618 -4.426 1.00 78.31 111 LYS A N 1
ATOM 873 C CA . LYS A 1 111 ? 14.118 -11.008 -3.917 1.00 78.31 111 LYS A CA 1
ATOM 874 C C . LYS A 1 111 ? 13.688 -11.056 -2.441 1.00 78.31 111 LYS A C 1
ATOM 876 O O . LYS A 1 111 ? 14.269 -10.374 -1.607 1.00 78.31 111 LYS A O 1
ATOM 881 N N . GLU A 1 112 ? 12.727 -11.920 -2.111 1.00 63.72 112 GLU A N 1
ATOM 882 C CA . GLU A 1 112 ? 12.079 -12.020 -0.786 1.00 63.72 112 GLU A CA 1
ATOM 883 C C . GLU A 1 112 ? 13.033 -12.423 0.356 1.00 63.72 112 GLU A C 1
ATOM 885 O O . GLU A 1 112 ? 12.904 -11.937 1.477 1.00 63.72 112 GLU A O 1
ATOM 890 N N . LEU A 1 113 ? 14.071 -13.221 0.063 1.00 53.56 113 LEU A N 1
ATOM 891 C CA . LEU A 1 113 ? 15.114 -13.613 1.031 1.00 53.56 113 LEU A CA 1
ATOM 892 C C . LEU A 1 113 ? 15.891 -12.419 1.626 1.00 53.56 113 LEU A C 1
ATOM 894 O O . LEU A 1 113 ? 16.578 -12.582 2.631 1.00 53.56 113 LEU A O 1
ATOM 898 N N . LEU A 1 114 ? 15.770 -11.233 1.024 1.00 49.75 114 LEU A N 1
ATOM 899 C CA . LEU A 1 114 ? 16.387 -9.980 1.461 1.00 49.75 114 LEU A CA 1
ATOM 900 C C . LEU A 1 114 ? 15.434 -9.106 2.311 1.00 49.75 114 LEU A C 1
ATOM 902 O O . LEU A 1 114 ? 15.869 -8.176 2.976 1.00 49.75 114 LEU A O 1
ATOM 906 N N . ILE A 1 115 ? 14.131 -9.399 2.356 1.00 52.44 115 ILE A N 1
ATOM 907 C CA . ILE A 1 115 ? 13.130 -8.518 2.995 1.00 52.44 115 ILE A CA 1
ATOM 908 C C . ILE A 1 115 ? 12.970 -8.809 4.505 1.00 52.44 115 ILE A C 1
ATOM 910 O O . ILE A 1 115 ? 12.368 -8.035 5.240 1.00 52.44 115 ILE A O 1
ATOM 914 N N . ASN A 1 116 ? 13.609 -9.857 5.036 1.00 49.97 116 ASN A N 1
ATOM 915 C CA . ASN A 1 116 ? 13.522 -10.227 6.459 1.00 49.97 116 ASN A CA 1
ATOM 916 C C . ASN A 1 116 ? 14.348 -9.350 7.430 1.00 49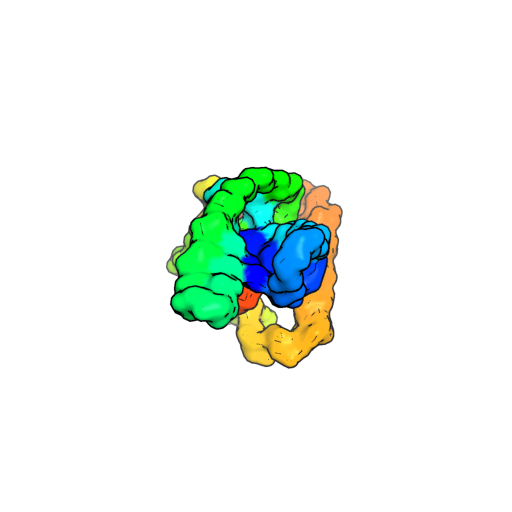.97 116 ASN A C 1
ATOM 918 O O . ASN A 1 116 ? 14.670 -9.787 8.537 1.00 49.97 116 ASN A O 1
ATOM 922 N N . GLN A 1 117 ? 14.696 -8.111 7.068 1.00 57.09 117 GLN A N 1
ATOM 923 C CA . GLN A 1 117 ? 15.400 -7.189 7.963 1.00 57.09 117 GLN A CA 1
ATOM 924 C C . GLN A 1 117 ? 14.906 -5.743 7.792 1.00 57.09 117 GLN A C 1
ATOM 926 O O . GLN A 1 117 ? 14.970 -5.184 6.699 1.00 57.09 117 GLN A O 1
ATOM 931 N N . LYS A 1 118 ? 14.532 -5.088 8.905 1.00 60.97 118 LYS A N 1
ATOM 932 C CA . LYS A 1 118 ? 14.235 -3.635 8.986 1.00 60.97 118 LYS A CA 1
ATOM 933 C C . LYS A 1 118 ? 15.303 -2.746 8.323 1.00 60.97 118 LYS A C 1
ATOM 935 O O . LYS A 1 118 ? 15.030 -1.605 7.964 1.00 60.97 118 LYS A O 1
ATOM 940 N N . SER A 1 119 ? 16.541 -3.231 8.218 1.00 60.12 119 SER A N 1
ATOM 941 C CA . SER A 1 119 ? 17.655 -2.543 7.559 1.00 60.12 119 SER A CA 1
ATOM 942 C C . SER A 1 119 ? 17.466 -2.410 6.047 1.00 60.12 119 SER A C 1
ATOM 944 O O . SER A 1 119 ? 17.864 -1.388 5.498 1.00 60.12 119 SER A O 1
ATOM 946 N N . GLN A 1 120 ? 16.851 -3.388 5.380 1.00 61.38 120 GLN A N 1
ATOM 947 C CA . GLN A 1 120 ? 16.778 -3.428 3.918 1.00 61.38 120 GLN A CA 1
ATOM 948 C C . GLN A 1 120 ? 15.487 -2.817 3.358 1.00 61.38 120 GLN A C 1
ATOM 950 O O . GLN A 1 120 ? 15.528 -2.217 2.286 1.00 61.38 120 GLN A O 1
ATOM 955 N N . GLU A 1 121 ? 14.383 -2.829 4.118 1.00 66.25 121 GLU A N 1
ATOM 956 C CA . GLU A 1 121 ? 13.222 -1.956 3.849 1.00 66.25 121 GLU A CA 1
ATOM 957 C C . GLU A 1 121 ? 13.669 -0.487 3.733 1.00 66.25 121 GLU A C 1
ATOM 959 O O . GLU A 1 121 ? 13.265 0.230 2.821 1.00 66.25 121 GLU A O 1
ATOM 964 N N . ASN A 1 122 ? 14.606 -0.075 4.593 1.00 72.12 122 ASN A N 1
ATOM 965 C CA . ASN A 1 122 ? 15.197 1.261 4.586 1.00 72.12 122 ASN A CA 1
ATOM 966 C C . ASN A 1 122 ? 16.113 1.502 3.364 1.00 72.12 122 ASN A C 1
ATOM 968 O O . ASN A 1 122 ? 16.173 2.613 2.846 1.00 72.12 122 ASN A O 1
ATOM 972 N N . GLU A 1 123 ? 16.829 0.487 2.867 1.00 78.56 123 GLU A N 1
ATOM 973 C CA . GLU A 1 123 ? 17.623 0.613 1.631 1.00 78.56 123 GLU A CA 1
ATOM 974 C C . GLU A 1 123 ? 16.736 0.758 0.393 1.00 78.56 123 GLU A C 1
ATOM 976 O O . GLU A 1 123 ? 17.002 1.618 -0.446 1.00 78.56 123 GLU A O 1
ATOM 981 N N . PHE A 1 124 ? 15.659 -0.026 0.312 1.00 84.44 124 PHE A N 1
ATOM 982 C CA . PHE A 1 124 ? 14.672 0.089 -0.757 1.00 84.44 124 PHE A CA 1
ATOM 983 C C . PHE A 1 124 ? 13.998 1.464 -0.752 1.00 84.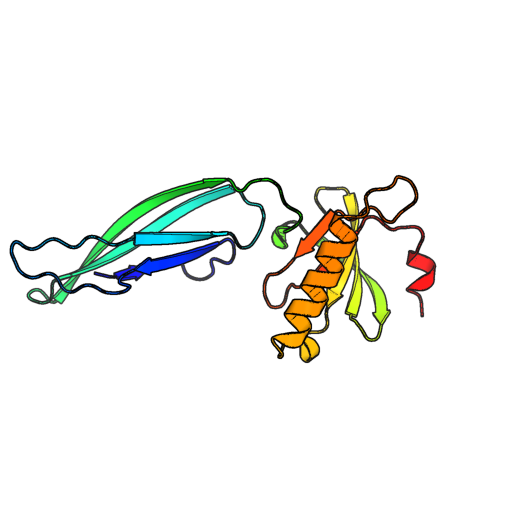44 124 PHE A C 1
ATOM 985 O O . PHE A 1 124 ? 13.957 2.132 -1.783 1.00 84.44 124 PHE A O 1
ATOM 992 N N . GLU A 1 125 ? 13.525 1.924 0.410 1.00 86.56 125 GLU A N 1
ATOM 993 C CA . GLU A 1 125 ? 12.933 3.257 0.549 1.00 86.56 125 GLU A CA 1
ATOM 994 C C . GLU A 1 125 ? 13.912 4.359 0.132 1.00 86.56 125 GLU A C 1
ATOM 996 O O . GLU A 1 125 ? 13.523 5.277 -0.586 1.00 86.56 125 GLU A O 1
ATOM 1001 N N . LYS A 1 126 ? 15.199 4.240 0.483 1.00 84.56 126 LYS A N 1
ATOM 1002 C CA . LYS A 1 126 ? 16.238 5.178 0.032 1.00 84.56 126 LYS A CA 1
ATOM 1003 C C . LYS A 1 126 ? 16.463 5.146 -1.480 1.00 84.56 126 LYS A C 1
ATOM 1005 O O . LYS A 1 126 ? 16.634 6.213 -2.068 1.00 84.56 126 LYS A O 1
ATOM 1010 N N . GLU A 1 127 ? 16.496 3.966 -2.107 1.00 83.69 127 GLU A N 1
ATOM 1011 C CA . GLU A 1 127 ? 16.620 3.832 -3.570 1.00 83.69 127 GLU A CA 1
ATOM 1012 C C . GLU A 1 127 ? 15.425 4.502 -4.258 1.00 83.69 127 GLU A C 1
ATOM 1014 O O . GLU A 1 127 ? 15.607 5.330 -5.153 1.00 83.69 127 GLU A O 1
ATOM 1019 N N . VAL A 1 128 ? 14.210 4.228 -3.781 1.00 89.19 128 VAL A N 1
ATOM 1020 C CA . VAL A 1 128 ? 12.984 4.837 -4.305 1.00 89.19 128 VAL A CA 1
ATOM 1021 C C . VAL A 1 128 ? 12.972 6.352 -4.103 1.00 89.19 128 VAL A C 1
ATOM 1023 O O . VAL A 1 128 ? 12.709 7.085 -5.054 1.00 89.19 128 VAL A O 1
ATOM 1026 N N . ASP A 1 129 ? 13.294 6.847 -2.909 1.00 88.19 129 ASP A N 1
ATOM 1027 C CA . ASP A 1 129 ? 13.336 8.284 -2.620 1.00 88.19 129 ASP A CA 1
ATOM 1028 C C . ASP A 1 129 ? 14.390 9.013 -3.454 1.00 88.19 129 ASP A C 1
ATOM 1030 O O . ASP A 1 129 ? 14.217 10.184 -3.803 1.00 88.19 129 ASP A O 1
ATOM 1034 N N . MET A 1 130 ? 15.495 8.338 -3.772 1.00 85.12 130 MET A N 1
ATOM 1035 C CA . MET A 1 130 ? 16.501 8.857 -4.684 1.00 85.12 130 MET A CA 1
ATOM 1036 C C . MET A 1 130 ? 15.923 8.970 -6.101 1.00 85.12 130 MET A C 1
ATOM 1038 O O . MET A 1 130 ? 15.907 10.070 -6.654 1.00 85.12 130 MET A O 1
ATOM 1042 N N . LEU A 1 131 ? 15.370 7.886 -6.653 1.00 85.94 131 LEU A N 1
ATOM 1043 C CA . LEU A 1 131 ? 14.75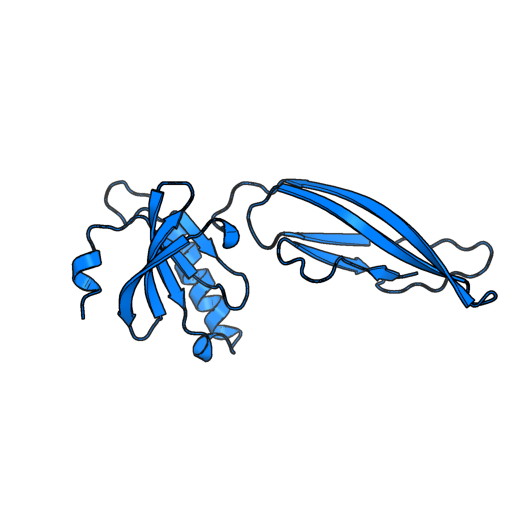7 7.869 -7.989 1.00 85.94 131 LEU A CA 1
ATOM 1044 C C . LEU A 1 131 ? 13.606 8.876 -8.121 1.00 85.94 131 LEU A C 1
ATOM 1046 O O . LEU A 1 131 ? 13.496 9.564 -9.133 1.00 85.94 131 LEU A O 1
ATOM 1050 N N . ALA A 1 132 ? 12.795 9.036 -7.074 1.00 85.19 132 ALA A N 1
ATOM 1051 C CA . ALA A 1 132 ? 11.688 9.985 -7.041 1.00 85.19 132 ALA A CA 1
ATOM 1052 C C . ALA A 1 132 ? 12.142 11.452 -7.174 1.00 85.19 132 ALA A C 1
ATOM 1054 O O . ALA A 1 132 ? 11.383 12.283 -7.682 1.00 85.19 132 ALA A O 1
ATOM 1055 N N . LYS A 1 133 ? 13.367 11.781 -6.738 1.00 84.25 133 LYS A N 1
ATOM 1056 C CA . LYS A 1 133 ? 13.945 13.135 -6.820 1.00 84.25 133 LYS A CA 1
ATOM 1057 C C . LYS A 1 133 ? 14.571 13.441 -8.180 1.00 84.25 133 LYS A C 1
ATOM 1059 O O . LYS A 1 133 ? 14.654 14.610 -8.553 1.00 84.25 133 LYS A O 1
ATOM 1064 N N . PHE A 1 134 ? 14.997 12.427 -8.932 1.00 73.75 134 PHE A N 1
ATOM 1065 C CA . PHE A 1 134 ? 15.635 12.608 -10.235 1.00 73.75 134 PHE A CA 1
ATOM 1066 C C . PHE A 1 134 ? 14.598 12.573 -11.364 1.00 73.75 134 PHE A C 1
ATOM 1068 O O . PHE A 1 134 ? 14.266 11.521 -11.899 1.00 73.75 134 PHE A O 1
ATOM 1075 N N . ARG A 1 135 ? 14.105 13.752 -11.762 1.00 64.38 135 ARG A N 1
ATOM 1076 C CA . ARG A 1 135 ? 13.296 13.931 -12.979 1.00 64.38 135 ARG A CA 1
ATOM 1077 C C . ARG A 1 135 ? 14.100 14.699 -14.021 1.00 64.38 135 ARG A C 1
ATOM 1079 O O . ARG A 1 135 ? 14.366 15.883 -13.848 1.00 64.38 135 ARG A O 1
ATOM 1086 N N . SER A 1 136 ? 14.493 14.019 -15.089 1.00 66.31 136 SER A N 1
ATOM 1087 C CA . SER A 1 136 ? 15.194 14.604 -16.235 1.00 66.31 136 SER A CA 1
ATOM 1088 C C . SER A 1 136 ? 14.773 13.872 -17.502 1.00 66.31 136 SER A C 1
ATOM 1090 O O . SER A 1 136 ? 14.553 12.665 -17.457 1.00 66.31 136 SER A O 1
ATOM 1092 N N . GLU A 1 137 ? 14.702 14.579 -18.630 1.00 58.22 137 GLU A N 1
ATOM 1093 C CA . GLU A 1 137 ? 14.410 13.988 -19.947 1.00 58.22 137 GLU A CA 1
ATOM 1094 C C . GLU A 1 137 ? 15.491 12.994 -20.413 1.00 58.22 137 GLU A C 1
ATOM 1096 O O . GLU A 1 137 ? 15.245 12.187 -21.304 1.00 58.22 137 GLU A O 1
ATOM 1101 N N . TYR A 1 138 ? 16.675 13.020 -19.789 1.00 62.59 138 TYR A N 1
ATOM 1102 C CA . TYR A 1 138 ? 17.822 12.165 -20.123 1.00 62.59 138 TYR A CA 1
ATOM 1103 C C . TYR A 1 138 ? 18.085 11.055 -19.097 1.00 62.59 138 TYR A C 1
ATOM 1105 O O . TYR A 1 138 ? 19.066 10.323 -19.218 1.00 62.59 138 TYR A O 1
ATOM 1113 N N . ILE A 1 139 ? 17.255 10.955 -18.056 1.00 65.81 139 ILE A N 1
ATOM 1114 C CA . ILE A 1 139 ? 17.368 9.939 -17.005 1.00 65.81 139 ILE A CA 1
ATOM 1115 C C . ILE A 1 139 ? 16.141 9.033 -17.094 1.00 65.81 139 ILE A C 1
ATOM 1117 O O . ILE A 1 139 ? 15.062 9.463 -17.495 1.00 65.81 139 ILE A O 1
ATOM 1121 N N . VAL A 1 140 ? 16.323 7.768 -16.720 1.00 65.94 140 VAL A N 1
ATOM 1122 C CA . VAL A 1 140 ? 15.269 6.759 -16.585 1.00 65.94 140 VAL A CA 1
ATOM 1123 C C . VAL A 1 140 ? 13.983 7.362 -16.017 1.00 65.94 140 VAL A C 1
ATOM 1125 O O . VAL A 1 140 ? 13.969 7.861 -14.892 1.00 65.94 140 VAL A O 1
ATOM 1128 N N . HIS A 1 141 ? 12.892 7.287 -16.783 1.00 78.56 141 HIS A N 1
ATOM 1129 C CA . HIS A 1 141 ? 11.597 7.770 -16.320 1.00 78.56 141 HIS A CA 1
ATOM 1130 C C . HIS A 1 141 ? 11.051 6.819 -15.246 1.00 78.56 141 HIS A C 1
ATOM 1132 O O . HIS A 1 141 ? 10.568 5.722 -15.541 1.00 78.56 141 HIS A O 1
ATOM 1138 N N . PHE A 1 142 ? 11.197 7.227 -13.986 1.00 87.44 142 PHE A N 1
ATOM 1139 C CA . PHE A 1 142 ? 10.690 6.521 -12.817 1.00 87.44 142 PHE A CA 1
ATOM 1140 C C . PHE A 1 142 ? 9.182 6.759 -12.667 1.00 87.44 142 PHE A C 1
ATOM 1142 O O . PHE A 1 142 ? 8.746 7.899 -12.498 1.00 87.44 142 PHE A O 1
ATOM 1149 N N . TYR A 1 143 ? 8.393 5.681 -12.717 1.00 90.69 143 TYR A N 1
ATOM 1150 C CA . TYR A 1 143 ? 6.943 5.744 -12.509 1.00 90.69 143 TYR A CA 1
ATOM 1151 C C . TYR A 1 143 ? 6.587 5.664 -11.028 1.00 90.69 143 TYR A C 1
ATOM 1153 O O . TYR A 1 143 ? 5.723 6.402 -10.554 1.00 90.69 143 TYR A O 1
ATOM 1161 N N . GLY A 1 144 ? 7.238 4.761 -10.299 1.00 93.44 144 GLY A N 1
ATOM 1162 C CA . GLY A 1 144 ? 6.928 4.519 -8.902 1.00 93.44 144 GLY A CA 1
ATOM 1163 C C . GLY A 1 144 ? 7.449 3.181 -8.399 1.00 93.44 144 GLY A C 1
ATOM 1164 O O . GLY A 1 144 ? 8.243 2.508 -9.053 1.00 93.44 144 GLY A O 1
ATOM 1165 N N . ALA A 1 145 ? 6.992 2.804 -7.215 1.00 94.56 145 ALA A N 1
ATOM 1166 C CA . ALA A 1 145 ? 7.359 1.572 -6.547 1.00 94.56 145 ALA A CA 1
ATOM 1167 C C . ALA A 1 145 ? 6.169 0.980 -5.787 1.00 94.56 145 ALA A C 1
ATOM 1169 O O . ALA A 1 145 ? 5.278 1.698 -5.324 1.00 94.56 145 ALA A O 1
ATOM 1170 N N . VAL A 1 146 ? 6.180 -0.340 -5.643 1.00 94.19 146 VAL A N 1
ATOM 1171 C CA . VAL A 1 146 ? 5.236 -1.098 -4.822 1.00 94.19 146 VAL A CA 1
ATOM 1172 C C . VAL A 1 146 ? 5.914 -1.437 -3.503 1.00 94.19 146 VAL A C 1
ATOM 1174 O O . VAL A 1 146 ? 7.045 -1.917 -3.487 1.00 94.19 146 VAL A O 1
ATOM 1177 N N . PHE A 1 147 ? 5.201 -1.208 -2.402 1.00 90.88 147 PHE A N 1
ATOM 1178 C CA . PHE A 1 147 ? 5.681 -1.438 -1.034 1.00 90.88 147 PHE A CA 1
ATOM 1179 C C . PHE A 1 147 ? 4.918 -2.560 -0.318 1.00 90.88 147 PHE A C 1
ATOM 1181 O O . PHE A 1 147 ? 5.166 -2.823 0.855 1.00 90.88 147 PHE A O 1
ATOM 1188 N N . VAL A 1 148 ? 3.966 -3.199 -1.002 1.00 88.38 148 VAL A N 1
ATOM 1189 C CA . VAL A 1 148 ? 3.168 -4.292 -0.439 1.00 88.38 148 VAL A CA 1
ATOM 1190 C C . VAL A 1 148 ? 4.060 -5.530 -0.290 1.00 88.38 148 VAL A C 1
ATOM 1192 O O . VAL A 1 148 ? 4.745 -5.886 -1.259 1.00 88.38 148 VAL A O 1
ATOM 1195 N N . PRO A 1 149 ? 4.062 -6.203 0.880 1.00 84.81 149 PRO A N 1
ATOM 1196 C CA . PRO A 1 149 ? 4.805 -7.443 1.075 1.00 84.81 149 PRO A CA 1
ATOM 1197 C C . PRO A 1 149 ? 4.557 -8.446 -0.057 1.00 84.81 149 PRO A C 1
ATOM 1199 O O . PRO A 1 149 ? 3.454 -8.529 -0.599 1.00 84.81 149 PRO A O 1
ATOM 1202 N N . ASN A 1 150 ? 5.602 -9.182 -0.439 1.00 84.19 150 ASN A N 1
ATOM 1203 C CA . ASN A 1 150 ? 5.623 -10.156 -1.544 1.00 84.19 150 ASN A CA 1
ATOM 1204 C C . ASN A 1 150 ? 5.436 -9.569 -2.958 1.00 84.19 150 ASN A C 1
ATOM 1206 O O . ASN A 1 150 ? 5.634 -10.280 -3.941 1.00 84.19 150 ASN A O 1
ATOM 1210 N N . ASN A 1 151 ? 5.134 -8.273 -3.081 1.00 89.75 151 ASN A N 1
ATOM 1211 C CA . ASN A 1 151 ? 4.967 -7.567 -4.356 1.00 89.75 151 ASN A CA 1
ATOM 1212 C C . ASN A 1 151 ? 5.944 -6.387 -4.518 1.00 89.75 151 ASN A C 1
ATOM 1214 O O . ASN A 1 151 ? 5.808 -5.586 -5.443 1.00 89.75 151 ASN A O 1
ATOM 1218 N N . VAL A 1 152 ? 6.940 -6.273 -3.633 1.00 91.19 152 VAL A N 1
ATOM 1219 C CA . VAL A 1 152 ? 7.897 -5.157 -3.609 1.00 91.19 152 VAL A CA 1
ATOM 1220 C C . VAL A 1 152 ? 8.667 -5.056 -4.930 1.00 91.19 152 VAL A C 1
ATOM 1222 O O . VAL A 1 152 ? 9.408 -5.969 -5.314 1.00 91.19 152 VAL A O 1
ATOM 1225 N N . CYS A 1 153 ? 8.508 -3.931 -5.629 1.00 93.19 153 CYS A N 1
ATOM 1226 C CA . CYS A 1 153 ? 9.164 -3.695 -6.913 1.00 93.19 153 CYS A CA 1
ATOM 1227 C C . CYS A 1 153 ? 9.328 -2.209 -7.254 1.00 93.19 153 CYS A C 1
ATOM 1229 O O . CYS A 1 153 ? 8.637 -1.346 -6.713 1.00 93.19 153 CYS A O 1
ATOM 1231 N N . ILE A 1 154 ? 10.247 -1.927 -8.178 1.00 92.88 154 ILE A N 1
ATOM 1232 C CA . ILE A 1 154 ? 10.467 -0.610 -8.795 1.00 92.88 154 ILE A CA 1
ATOM 1233 C C . ILE A 1 154 ? 9.953 -0.658 -10.233 1.00 92.88 154 ILE A C 1
ATOM 1235 O O . ILE A 1 154 ? 10.219 -1.630 -10.945 1.00 92.88 154 ILE A O 1
ATOM 1239 N N . VAL A 1 155 ? 9.250 0.394 -10.658 1.00 93.38 155 VAL A N 1
ATOM 1240 C CA . VAL A 1 155 ? 8.652 0.512 -11.992 1.00 93.38 155 VAL A CA 1
ATOM 1241 C C . VAL A 1 155 ? 9.229 1.714 -12.734 1.00 93.38 155 VAL A C 1
ATOM 1243 O O . VAL A 1 155 ? 9.154 2.860 -12.277 1.00 93.38 155 VAL A O 1
ATOM 1246 N N . ASN A 1 156 ? 9.794 1.457 -13.910 1.00 90.00 156 ASN A N 1
ATOM 1247 C CA . ASN A 1 156 ? 10.450 2.456 -14.749 1.00 90.00 156 ASN A CA 1
ATOM 1248 C C . ASN A 1 156 ? 10.173 2.224 -16.241 1.00 90.00 156 ASN A C 1
ATOM 1250 O O . ASN A 1 156 ? 9.908 1.107 -16.662 1.00 90.00 156 ASN A O 1
ATOM 1254 N N . MET A 1 157 ? 10.261 3.270 -17.063 1.00 82.25 157 MET A N 1
ATOM 1255 C CA . MET A 1 157 ? 10.002 3.182 -18.513 1.00 82.25 157 MET A CA 1
ATOM 1256 C C . MET A 1 157 ? 11.138 2.526 -19.318 1.00 82.25 157 MET A C 1
ATOM 1258 O O . MET A 1 157 ? 10.985 2.281 -20.507 1.00 82.25 157 MET A O 1
ATOM 1262 N N . ASP A 1 158 ? 12.310 2.318 -18.715 1.00 68.94 158 ASP A N 1
ATOM 1263 C CA . ASP A 1 158 ? 13.574 2.181 -19.447 1.00 68.94 158 ASP A CA 1
ATOM 1264 C C . ASP A 1 158 ? 13.624 0.993 -20.424 1.00 68.94 158 ASP A C 1
ATOM 1266 O O . ASP A 1 158 ? 13.827 -0.155 -20.031 1.00 68.94 158 ASP A O 1
ATOM 1270 N N . LEU A 1 159 ? 13.475 1.302 -21.713 1.00 55.72 159 LEU A N 1
ATOM 1271 C CA . LEU A 1 159 ? 13.655 0.381 -22.835 1.00 55.72 159 LEU A CA 1
ATOM 1272 C C . LEU A 1 159 ? 15.119 0.328 -23.309 1.00 55.72 159 LEU A C 1
ATOM 1274 O O . LEU A 1 159 ? 15.513 -0.662 -23.923 1.00 55.72 159 LEU A O 1
ATOM 1278 N N . LEU A 1 160 ? 15.935 1.357 -23.030 1.00 52.31 160 LEU A N 1
ATOM 1279 C CA . LEU A 1 160 ? 17.310 1.464 -23.538 1.00 52.31 160 LEU A CA 1
ATOM 1280 C C . LEU A 1 160 ? 18.279 0.550 -22.775 1.00 52.31 160 LEU A C 1
ATOM 1282 O O . LEU A 1 160 ? 19.186 -0.018 -23.376 1.00 52.31 160 LEU A O 1
ATOM 1286 N N . ASN A 1 161 ? 18.063 0.343 -21.473 1.00 50.50 161 ASN A N 1
ATOM 1287 C CA . ASN A 1 161 ? 18.895 -0.560 -20.669 1.00 50.50 161 ASN A CA 1
ATOM 1288 C C . ASN A 1 161 ? 18.459 -2.036 -20.714 1.00 50.50 161 ASN A C 1
ATOM 1290 O O . ASN A 1 161 ? 19.096 -2.872 -20.074 1.00 50.50 161 ASN A O 1
ATOM 1294 N N . MET A 1 162 ? 17.432 -2.410 -21.492 1.00 51.62 162 MET A N 1
ATOM 1295 C CA . MET A 1 162 ? 17.028 -3.820 -21.644 1.00 51.62 162 MET A CA 1
ATOM 1296 C C . MET A 1 162 ? 18.125 -4.711 -22.249 1.00 51.62 162 MET A C 1
ATOM 1298 O O . MET A 1 162 ? 18.084 -5.926 -22.067 1.00 51.62 162 MET A O 1
ATOM 1302 N N . GLU A 1 163 ? 19.120 -4.145 -22.940 1.00 48.88 163 GLU A N 1
ATOM 1303 C CA . GLU A 1 163 ? 20.296 -4.898 -23.397 1.00 48.88 163 GLU A CA 1
ATOM 1304 C C . GLU A 1 163 ? 21.258 -5.260 -22.259 1.00 48.88 163 GLU A C 1
ATOM 1306 O O . GLU A 1 163 ? 21.870 -6.324 -22.304 1.00 48.88 163 GLU A O 1
ATOM 1311 N N . VAL A 1 164 ? 21.335 -4.439 -21.207 1.00 51.75 164 VAL A N 1
ATOM 1312 C CA . VAL A 1 164 ? 22.218 -4.658 -20.046 1.00 51.75 164 VAL A CA 1
ATOM 1313 C C . VAL A 1 164 ? 21.702 -5.796 -19.157 1.00 51.75 164 VAL A C 1
ATOM 1315 O O . VAL A 1 164 ? 22.480 -6.502 -18.523 1.00 51.75 164 VAL A O 1
ATOM 1318 N N . TYR A 1 165 ? 20.388 -6.028 -19.143 1.00 49.25 165 TYR A N 1
ATOM 1319 C CA . TYR A 1 165 ? 19.761 -7.063 -18.315 1.00 49.25 165 TYR A CA 1
ATOM 1320 C C . TYR A 1 165 ? 19.797 -8.478 -18.925 1.00 49.25 165 TYR A C 1
ATOM 1322 O O . TYR A 1 165 ? 19.422 -9.426 -18.242 1.00 49.25 165 TYR A O 1
ATOM 1330 N N . LYS A 1 166 ? 20.296 -8.655 -20.161 1.00 46.47 166 LYS A N 1
ATOM 1331 C CA . LYS A 1 166 ? 20.378 -9.955 -20.870 1.00 46.47 166 LYS A CA 1
ATOM 1332 C C . LYS A 1 166 ? 21.518 -10.887 -20.406 1.00 46.47 166 LYS A C 1
ATOM 1334 O O . LYS A 1 166 ? 21.888 -11.781 -21.166 1.00 46.47 166 LYS A O 1
ATOM 1339 N N . THR A 1 167 ? 22.100 -10.677 -19.224 1.00 41.22 167 THR A N 1
ATOM 1340 C CA . THR A 1 167 ? 23.235 -11.503 -18.756 1.00 41.22 167 THR A CA 1
ATOM 1341 C C . THR A 1 167 ? 22.766 -12.840 -18.193 1.00 41.22 167 THR A C 1
ATOM 1343 O O . THR A 1 167 ? 21.747 -12.841 -17.465 1.00 41.22 167 THR A O 1
#